Protein AF-A0A382ZAE1-F1 (afdb_monomer)

Secondary structure (DSSP, 8-state):
-HHHHHHHHHHHHHHHHHHHHHHTTTS--TTSHHHHHHHHHHHHHHHHHHHHHHHHHHTT---TTHHHHHHHHHHHH-

Radius of gyration: 19.45 Å; Cα contacts (8 Å, |Δi|>4): 25; chains: 1; bounding box: 37×19×47 Å

Foldseek 3Di:
DVVVVVVVVVVVVVVVVVVCVVCVVPDDDCPDPVNVVVVCLLVVLVVVLVVVQVVCVVVVHHDPCSSVVSVVCSVVVD

Sequence (78 aa):
VVLRWMVAALGLVLALSVAQELARPETTDLISAGTAEATLRRAVPILLAGLGGIWAERAGVVNIGLEGMMILGTWFGA

Structure (mmCIF, N/CA/C/O backbone):
data_AF-A0A382ZAE1-F1
#
_entry.id   AF-A0A382ZAE1-F1
#
loop_
_atom_site.group_PDB
_atom_site.id
_atom_site.type_symbol
_atom_site.label_atom_id
_atom_site.label_alt_id
_atom_site.label_comp_id
_atom_site.label_asym_id
_atom_site.label_entity_id
_atom_site.label_seq_id
_atom_site.pdbx_PDB_ins_code
_atom_site.Cartn_x
_atom_site.Cartn_y
_atom_site.Cartn_z
_atom_site.occupancy
_atom_site.B_iso_or_equiv
_atom_site.auth_seq_id
_atom_site.auth_comp_id
_atom_site.auth_asym_id
_atom_site.auth_atom_id
_atom_site.pdbx_PDB_model_num
ATOM 1 N N . VAL A 1 1 ? -16.360 -8.824 -28.274 1.00 85.44 1 VAL A N 1
ATOM 2 C CA . VAL A 1 1 ? -15.922 -7.824 -27.261 1.00 85.44 1 VAL A CA 1
ATOM 3 C C . VAL A 1 1 ? -14.643 -8.255 -26.553 1.00 85.44 1 VAL A C 1
ATOM 5 O O . VAL A 1 1 ? -13.679 -7.506 -26.617 1.00 85.44 1 VAL A O 1
ATOM 8 N N . VAL A 1 2 ? -14.592 -9.456 -25.963 1.00 90.50 2 VAL A N 1
ATOM 9 C CA . VAL A 1 2 ? -13.402 -9.990 -25.263 1.00 90.50 2 VAL A CA 1
ATOM 10 C C . VAL A 1 2 ? -12.148 -10.004 -26.147 1.00 90.50 2 VAL A C 1
ATOM 12 O O . VAL A 1 2 ? -11.131 -9.446 -25.759 1.00 90.50 2 VAL A O 1
ATOM 15 N N . LEU A 1 3 ? -12.248 -10.512 -27.382 1.00 92.62 3 LEU A N 1
ATOM 16 C CA . LEU A 1 3 ? -11.123 -10.561 -28.328 1.00 92.62 3 LEU A CA 1
ATOM 17 C C . LEU A 1 3 ? -10.490 -9.182 -28.602 1.00 92.62 3 LEU A C 1
ATOM 19 O O . LEU A 1 3 ? -9.273 -9.064 -28.662 1.00 92.62 3 LEU A O 1
ATOM 23 N N . ARG A 1 4 ? -11.302 -8.120 -28.702 1.00 93.38 4 ARG A N 1
ATOM 24 C CA . ARG A 1 4 ? -10.810 -6.747 -28.914 1.00 93.38 4 ARG A CA 1
ATOM 25 C C . ARG A 1 4 ? -9.983 -6.257 -27.723 1.00 93.38 4 ARG A C 1
ATOM 27 O O . ARG A 1 4 ? -8.947 -5.635 -27.920 1.00 93.38 4 ARG A O 1
ATOM 34 N N . TRP A 1 5 ? -10.430 -6.559 -26.504 1.00 95.25 5 TRP A N 1
ATOM 35 C CA . TRP A 1 5 ? -9.703 -6.213 -25.282 1.00 95.25 5 TRP A CA 1
ATOM 36 C C . TRP A 1 5 ? -8.429 -7.040 -25.110 1.00 95.25 5 TRP A C 1
ATOM 38 O O . TRP A 1 5 ? -7.417 -6.496 -24.690 1.00 95.25 5 TRP A O 1
ATOM 48 N N . MET A 1 6 ? -8.444 -8.316 -25.502 1.00 93.00 6 MET A N 1
ATOM 49 C CA . MET A 1 6 ? -7.246 -9.161 -25.489 1.00 93.00 6 MET A CA 1
ATOM 50 C C . MET A 1 6 ? -6.179 -8.652 -26.461 1.00 93.00 6 MET A C 1
ATOM 52 O O . MET A 1 6 ? -5.012 -8.567 -26.094 1.00 93.00 6 MET A O 1
ATOM 56 N N . VAL A 1 7 ? -6.573 -8.256 -27.675 1.00 95.81 7 VAL A N 1
ATOM 57 C CA . VAL A 1 7 ? -5.648 -7.679 -28.664 1.00 95.81 7 VAL A CA 1
ATOM 58 C C . VAL A 1 7 ? -5.105 -6.329 -28.188 1.00 95.81 7 VAL A C 1
ATOM 60 O O . VAL A 1 7 ? -3.913 -6.076 -28.324 1.00 95.81 7 VAL A O 1
ATOM 63 N N . ALA A 1 8 ? -5.942 -5.486 -27.574 1.00 94.88 8 ALA A N 1
ATOM 64 C CA . ALA A 1 8 ? -5.495 -4.223 -26.990 1.00 94.88 8 ALA A CA 1
ATOM 65 C C . ALA A 1 8 ? -4.502 -4.435 -25.833 1.00 94.88 8 ALA A C 1
ATOM 67 O O . ALA A 1 8 ? -3.479 -3.759 -25.777 1.00 94.88 8 ALA A O 1
ATOM 68 N N . ALA A 1 9 ? -4.770 -5.394 -24.941 1.00 93.56 9 ALA A N 1
ATOM 69 C CA . ALA A 1 9 ? -3.871 -5.737 -23.841 1.00 93.56 9 ALA A CA 1
ATOM 70 C C . ALA A 1 9 ? -2.533 -6.288 -24.354 1.00 93.56 9 ALA A C 1
ATOM 72 O O . ALA A 1 9 ? -1.480 -5.860 -23.893 1.00 93.56 9 ALA A O 1
ATOM 73 N N . LEU A 1 10 ? -2.563 -7.177 -25.350 1.00 95.44 10 LEU A N 1
ATOM 74 C CA . LEU A 1 10 ? -1.354 -7.696 -25.988 1.00 95.44 10 LEU A CA 1
ATOM 75 C C . LEU A 1 10 ? -0.545 -6.575 -26.655 1.00 95.44 10 LEU A C 1
ATOM 77 O O . LEU A 1 10 ? 0.666 -6.501 -26.473 1.00 95.44 10 LEU A O 1
ATOM 81 N N . GLY A 1 11 ? -1.214 -5.683 -27.391 1.00 95.81 11 GLY A N 1
ATOM 82 C CA . GLY A 1 11 ? -0.577 -4.527 -28.020 1.00 95.81 11 GLY A CA 1
ATOM 83 C C . GLY A 1 11 ? 0.063 -3.585 -27.000 1.00 95.81 11 GLY A C 1
ATOM 84 O O . GLY A 1 11 ? 1.184 -3.133 -27.214 1.00 95.81 11 GLY A O 1
ATOM 85 N N . LEU A 1 12 ? -0.602 -3.347 -25.865 1.00 94.00 12 LEU A N 1
ATOM 86 C CA . LEU A 1 12 ? -0.051 -2.565 -24.759 1.00 94.00 12 LEU A CA 1
ATOM 87 C C . LEU A 1 12 ? 1.200 -3.228 -24.175 1.00 94.00 12 LEU A C 1
ATOM 89 O O . LEU A 1 12 ? 2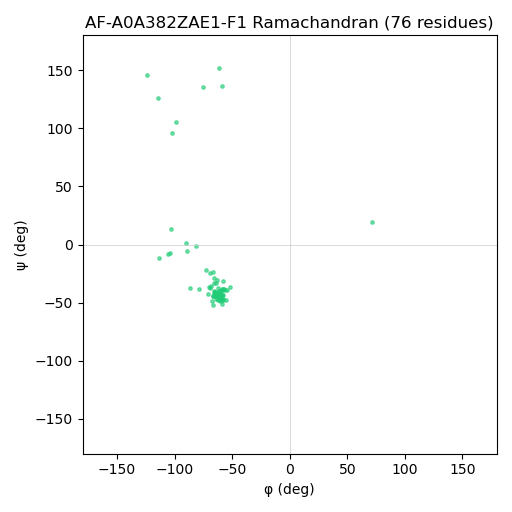.211 -2.557 -24.005 1.00 94.00 12 LEU A O 1
ATOM 93 N N . VAL A 1 13 ? 1.149 -4.534 -23.898 1.00 92.44 13 VAL A N 1
ATOM 94 C CA . VAL A 1 13 ? 2.304 -5.278 -23.375 1.00 92.44 13 VAL A CA 1
ATOM 95 C C . VAL A 1 13 ? 3.485 -5.171 -24.337 1.00 92.44 13 VAL A C 1
ATOM 97 O O . VAL A 1 13 ? 4.571 -4.803 -23.907 1.00 92.44 13 VAL A O 1
ATOM 100 N N . LEU A 1 14 ? 3.270 -5.399 -25.635 1.00 93.25 14 LEU A N 1
ATOM 101 C CA . LEU A 1 14 ? 4.326 -5.298 -26.646 1.00 93.25 14 LEU A CA 1
ATOM 102 C C . LEU A 1 14 ? 4.901 -3.881 -26.751 1.00 93.25 14 LEU A C 1
ATOM 104 O O . L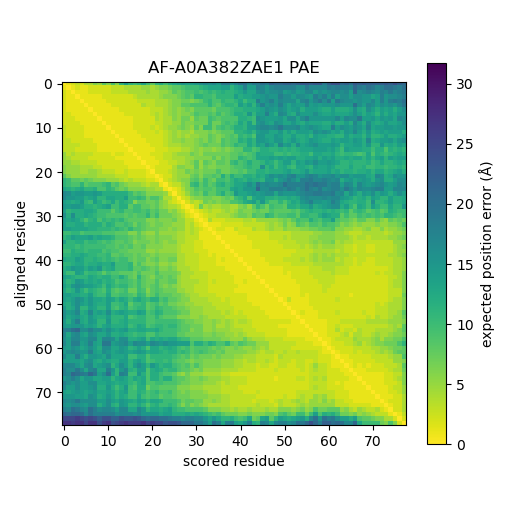EU A 1 14 ? 6.118 -3.719 -26.811 1.00 93.25 14 LEU A O 1
ATOM 108 N N . ALA A 1 15 ? 4.046 -2.857 -26.739 1.00 92.31 15 ALA A N 1
ATOM 109 C CA . ALA A 1 15 ? 4.485 -1.466 -26.767 1.00 92.31 15 ALA A CA 1
ATOM 110 C C . ALA A 1 15 ? 5.347 -1.121 -25.543 1.00 92.31 15 ALA A C 1
ATOM 112 O O . ALA A 1 15 ? 6.401 -0.505 -25.689 1.00 92.31 15 ALA A O 1
ATOM 113 N N . LEU A 1 16 ? 4.938 -1.567 -24.350 1.00 87.94 16 LEU A N 1
ATOM 114 C CA . LEU A 1 16 ? 5.706 -1.392 -23.118 1.00 87.94 16 LEU A CA 1
ATOM 115 C C . LEU A 1 16 ? 7.035 -2.156 -23.163 1.00 87.94 16 LEU A C 1
ATOM 117 O O . LEU A 1 16 ? 8.053 -1.605 -22.756 1.00 87.94 16 LEU A O 1
ATOM 121 N N . SER A 1 17 ? 7.057 -3.382 -23.695 1.00 86.94 17 SER A N 1
ATOM 122 C CA . SER A 1 17 ? 8.288 -4.168 -23.849 1.00 86.94 17 SER A CA 1
ATOM 123 C C . SER A 1 17 ? 9.298 -3.489 -24.774 1.00 86.94 17 SER A C 1
ATOM 125 O O . SER A 1 17 ? 10.477 -3.411 -24.442 1.00 86.94 17 SER A O 1
ATOM 127 N N . VAL A 1 18 ? 8.847 -2.948 -25.909 1.00 89.81 18 VAL A N 1
ATOM 128 C CA . VAL A 1 18 ? 9.718 -2.205 -26.834 1.00 89.81 18 VAL A CA 1
ATOM 129 C C . VAL A 1 18 ? 10.206 -0.905 -26.196 1.00 89.81 18 VAL A C 1
ATOM 131 O O . VAL A 1 18 ? 11.393 -0.598 -26.267 1.00 89.81 18 VAL A O 1
ATOM 134 N N . ALA A 1 19 ? 9.320 -0.159 -25.532 1.00 86.25 19 ALA A N 1
ATOM 135 C CA . ALA A 1 19 ? 9.699 1.068 -24.836 1.00 86.25 19 ALA A CA 1
ATOM 136 C C . ALA A 1 19 ? 10.764 0.813 -23.753 1.00 86.25 19 ALA A C 1
ATOM 138 O O . ALA A 1 19 ? 11.703 1.595 -23.630 1.00 86.25 19 ALA A O 1
ATOM 139 N N . GLN A 1 20 ? 10.660 -0.297 -23.015 1.00 82.44 20 GLN A N 1
ATOM 140 C CA . GLN A 1 20 ? 11.662 -0.702 -22.024 1.00 82.44 20 GLN A CA 1
ATOM 141 C C . GLN A 1 20 ? 13.010 -1.060 -22.647 1.00 82.44 20 GLN A C 1
ATOM 143 O O . GLN A 1 20 ? 14.041 -0.666 -22.113 1.00 82.44 20 GLN A O 1
ATOM 148 N N . GLU A 1 21 ? 13.019 -1.779 -23.769 1.00 84.50 21 GLU A N 1
ATOM 149 C CA . GLU A 1 21 ? 14.253 -2.135 -24.476 1.00 84.50 21 GLU A CA 1
ATOM 150 C C . GLU A 1 21 ? 15.024 -0.881 -24.918 1.00 84.50 21 GLU A C 1
ATOM 152 O O . GLU A 1 21 ? 16.230 -0.784 -24.701 1.00 84.50 21 GLU A O 1
ATOM 157 N N . LEU A 1 22 ? 14.314 0.105 -25.478 1.00 85.81 22 LEU A N 1
ATOM 158 C CA . LEU A 1 22 ? 14.900 1.372 -25.925 1.00 85.81 22 LEU A CA 1
ATOM 159 C C . LEU A 1 22 ? 15.389 2.241 -24.755 1.00 85.81 22 LEU A C 1
ATOM 161 O O . LEU A 1 22 ? 16.401 2.924 -24.887 1.00 85.81 22 LEU A O 1
ATOM 165 N N . ALA A 1 23 ? 14.683 2.220 -23.622 1.00 83.19 23 ALA A N 1
ATOM 166 C CA . ALA A 1 23 ? 14.986 3.044 -22.451 1.00 83.19 23 ALA A CA 1
ATOM 167 C C . ALA A 1 23 ? 15.971 2.393 -21.458 1.00 83.19 23 ALA A C 1
ATOM 169 O O . ALA A 1 23 ? 16.384 3.045 -20.493 1.00 83.19 23 ALA A O 1
ATOM 170 N N . ARG A 1 24 ? 16.362 1.127 -21.677 1.00 74.38 24 ARG A N 1
ATOM 171 C CA . ARG A 1 24 ? 17.222 0.344 -20.770 1.00 74.38 24 ARG A CA 1
ATOM 172 C C . ARG A 1 24 ? 18.538 1.036 -20.369 1.00 74.38 24 ARG A C 1
ATOM 174 O O . ARG A 1 24 ? 18.925 0.881 -19.215 1.00 74.38 24 ARG A O 1
ATOM 181 N N . PRO A 1 25 ? 19.237 1.801 -21.234 1.00 76.94 25 PRO A N 1
ATOM 182 C CA . PRO A 1 25 ? 20.483 2.464 -20.835 1.00 76.94 25 PRO A CA 1
ATOM 183 C C . PRO A 1 25 ? 20.303 3.569 -19.781 1.00 76.94 25 PRO A C 1
ATOM 185 O O . PRO A 1 25 ? 21.250 3.880 -19.065 1.00 76.94 25 PRO A O 1
ATOM 188 N N . GLU A 1 26 ?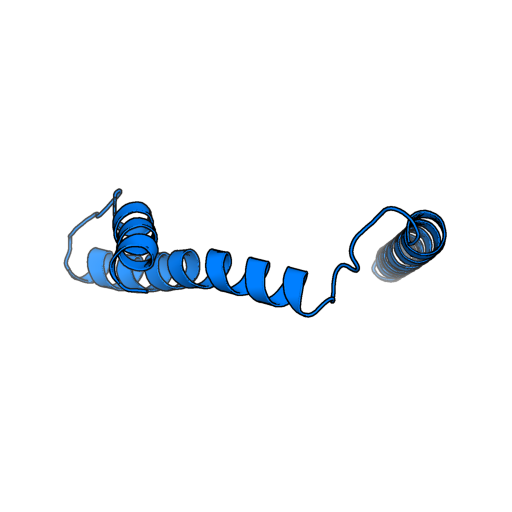 19.108 4.159 -19.686 1.00 76.94 26 GLU A N 1
ATOM 189 C CA . GLU A 1 26 ? 18.832 5.336 -18.846 1.00 76.94 26 GLU A CA 1
ATOM 190 C C . GLU A 1 26 ? 17.873 5.038 -17.681 1.00 76.94 26 GLU A C 1
ATOM 192 O O . GLU A 1 26 ? 17.727 5.859 -16.776 1.00 76.94 26 GLU A O 1
ATOM 197 N N . THR A 1 27 ? 17.222 3.868 -17.677 1.00 75.00 27 THR A N 1
ATOM 198 C CA . THR A 1 27 ? 16.120 3.553 -16.754 1.00 75.00 27 THR A CA 1
ATOM 199 C C . THR A 1 27 ? 16.393 2.289 -15.949 1.00 75.00 27 THR A C 1
ATOM 201 O O . THR A 1 27 ? 16.970 1.323 -16.437 1.00 75.00 27 THR A O 1
ATOM 204 N N . THR A 1 28 ? 15.933 2.267 -14.699 1.00 74.94 28 THR A N 1
ATOM 205 C CA . THR A 1 28 ? 15.968 1.069 -13.853 1.00 74.94 28 THR A CA 1
ATOM 206 C C . THR A 1 28 ? 14.885 0.073 -14.279 1.00 74.94 28 THR A C 1
ATOM 208 O O . THR A 1 28 ? 13.734 0.461 -14.482 1.00 74.94 28 THR A O 1
ATOM 211 N N . ASP A 1 29 ? 15.224 -1.218 -14.365 1.00 79.88 29 ASP A N 1
ATOM 212 C CA . ASP A 1 29 ? 14.255 -2.270 -14.695 1.00 79.88 29 ASP A CA 1
ATOM 213 C C . ASP A 1 29 ? 13.091 -2.303 -13.683 1.00 79.88 29 ASP A C 1
ATOM 215 O O . ASP A 1 29 ? 13.290 -2.265 -12.459 1.00 79.88 29 ASP A O 1
ATOM 219 N N . LEU A 1 30 ? 11.860 -2.434 -14.196 1.00 75.38 30 LEU A N 1
ATOM 220 C CA . LEU A 1 30 ? 10.636 -2.431 -13.378 1.00 75.38 30 LEU A CA 1
ATOM 221 C C . LEU A 1 30 ? 10.563 -3.610 -12.396 1.00 75.38 30 LEU A C 1
ATOM 223 O O . LEU A 1 30 ? 9.982 -3.478 -11.324 1.00 75.38 30 LEU A O 1
ATOM 227 N N . ILE A 1 31 ? 11.157 -4.750 -12.759 1.00 81.06 31 ILE A N 1
ATOM 228 C CA . ILE A 1 31 ? 11.203 -5.972 -11.937 1.00 81.06 31 ILE A CA 1
ATOM 229 C C . ILE A 1 31 ? 12.592 -6.140 -11.283 1.00 81.06 31 ILE A C 1
ATOM 231 O O . ILE A 1 31 ? 12.919 -7.203 -10.763 1.00 81.06 31 ILE A O 1
ATOM 235 N N . SER A 1 32 ? 13.445 -5.107 -11.293 1.00 88.06 32 SER A N 1
ATOM 236 C CA . SER A 1 32 ? 14.736 -5.186 -10.598 1.00 88.06 32 SER A CA 1
ATOM 237 C C . SER A 1 32 ? 14.544 -5.398 -9.095 1.00 88.06 32 SER A C 1
ATOM 239 O O . SER A 1 32 ? 13.559 -4.940 -8.510 1.00 88.06 32 SER A O 1
ATOM 241 N N . ALA A 1 33 ? 15.518 -6.046 -8.449 1.00 88.88 33 ALA A N 1
ATOM 242 C CA . ALA A 1 33 ? 15.487 -6.275 -7.005 1.00 88.88 33 ALA A CA 1
ATOM 243 C C . ALA A 1 33 ? 15.311 -4.966 -6.211 1.00 88.88 33 ALA A C 1
ATOM 245 O O . ALA A 1 33 ? 14.525 -4.930 -5.269 1.00 88.88 33 ALA A O 1
ATOM 246 N N . GLY A 1 34 ? 15.964 -3.876 -6.637 1.00 89.50 34 GLY A N 1
ATOM 247 C CA . GLY A 1 34 ? 15.833 -2.564 -5.997 1.00 89.50 34 GLY A CA 1
ATOM 248 C C . GLY A 1 34 ? 14.433 -1.960 -6.145 1.00 89.50 34 GLY A C 1
ATOM 249 O O . GLY A 1 34 ? 13.857 -1.492 -5.164 1.00 89.50 34 GLY A O 1
ATOM 250 N N . THR A 1 35 ? 13.840 -2.018 -7.342 1.00 89.56 35 THR A N 1
ATOM 251 C CA . THR A 1 35 ? 12.460 -1.551 -7.563 1.00 89.56 35 THR A CA 1
ATOM 252 C C . THR A 1 35 ? 11.452 -2.404 -6.790 1.00 89.56 35 THR A C 1
ATOM 254 O O . THR A 1 35 ? 10.520 -1.867 -6.183 1.00 89.56 35 THR A O 1
ATOM 257 N N . ALA A 1 36 ? 11.649 -3.724 -6.757 1.00 90.56 36 ALA A N 1
ATOM 258 C CA . ALA A 1 36 ? 10.801 -4.647 -6.013 1.00 90.56 36 ALA A CA 1
ATOM 259 C C . ALA A 1 36 ? 10.874 -4.386 -4.498 1.00 90.56 36 ALA A C 1
ATOM 261 O O . ALA A 1 36 ? 9.835 -4.252 -3.850 1.00 90.56 36 ALA A O 1
ATOM 262 N N . GLU A 1 37 ? 12.075 -4.224 -3.936 1.00 92.06 37 GLU A N 1
ATOM 263 C CA . GLU A 1 37 ? 12.269 -3.874 -2.524 1.00 92.06 37 GLU A CA 1
ATOM 264 C C . GLU A 1 37 ? 11.601 -2.534 -2.187 1.00 92.06 37 GLU A C 1
ATOM 266 O O . GLU A 1 37 ? 10.843 -2.426 -1.221 1.00 92.06 37 GLU A O 1
ATOM 271 N N . ALA A 1 38 ? 11.835 -1.513 -3.014 1.00 90.50 38 ALA A N 1
ATOM 272 C CA . ALA A 1 38 ? 11.288 -0.179 -2.814 1.00 90.50 38 ALA A CA 1
ATOM 273 C C . ALA A 1 38 ? 9.751 -0.160 -2.902 1.00 90.50 38 ALA A C 1
ATOM 275 O O . ALA A 1 38 ? 9.098 0.629 -2.211 1.00 90.50 38 ALA A O 1
ATOM 276 N N . THR A 1 39 ? 9.175 -1.024 -3.739 1.00 92.50 39 THR A N 1
ATOM 277 C CA . THR A 1 39 ? 7.727 -1.250 -3.823 1.00 92.50 39 THR A CA 1
ATOM 278 C C . THR A 1 39 ? 7.207 -1.890 -2.543 1.00 92.50 39 THR A C 1
ATOM 280 O O . THR A 1 39 ? 6.285 -1.361 -1.926 1.00 92.50 39 THR A O 1
ATOM 283 N N . LEU A 1 40 ? 7.822 -2.991 -2.105 1.00 91.50 40 LEU A N 1
ATOM 284 C CA . LEU A 1 40 ? 7.398 -3.726 -0.913 1.00 91.50 40 LEU A CA 1
ATOM 285 C C . LEU A 1 40 ? 7.464 -2.861 0.347 1.00 91.50 40 LEU A C 1
ATOM 287 O O . LEU A 1 40 ? 6.496 -2.808 1.103 1.00 91.50 40 LEU A O 1
ATOM 291 N N . ARG A 1 41 ? 8.557 -2.114 0.539 1.00 90.38 41 ARG A N 1
ATOM 292 C CA . ARG A 1 41 ? 8.743 -1.231 1.700 1.00 90.38 41 ARG A CA 1
ATOM 293 C C . ARG A 1 41 ? 7.638 -0.174 1.823 1.00 90.38 41 ARG A C 1
ATOM 295 O O . ARG A 1 41 ? 7.281 0.200 2.933 1.00 90.38 41 ARG A O 1
ATOM 302 N N . ARG A 1 42 ? 7.077 0.285 0.698 1.00 91.06 42 ARG A N 1
ATOM 303 C CA . ARG A 1 42 ? 5.954 1.240 0.668 1.00 91.06 42 ARG A CA 1
ATOM 304 C C . ARG A 1 42 ? 4.591 0.561 0.758 1.00 91.06 42 ARG A C 1
ATOM 306 O O . ARG A 1 42 ? 3.694 1.085 1.407 1.00 91.06 42 ARG A O 1
ATOM 313 N N . ALA A 1 43 ? 4.431 -0.595 0.121 1.00 94.56 43 ALA A N 1
ATOM 314 C CA . ALA A 1 43 ? 3.166 -1.319 0.097 1.00 94.56 43 ALA A CA 1
ATOM 315 C C . ALA A 1 43 ? 2.806 -1.907 1.469 1.00 94.56 43 ALA A C 1
ATOM 317 O O . ALA A 1 43 ? 1.640 -1.892 1.854 1.00 94.56 43 ALA A O 1
ATOM 318 N N . VAL A 1 44 ? 3.793 -2.403 2.223 1.00 94.06 44 VAL A N 1
ATOM 319 C CA . VAL A 1 44 ? 3.559 -3.087 3.504 1.00 94.06 44 VAL A CA 1
ATOM 320 C C . VAL A 1 44 ? 2.836 -2.197 4.529 1.00 94.06 44 VAL A C 1
ATOM 322 O O . VAL A 1 44 ? 1.801 -2.639 5.027 1.00 94.06 44 VAL A O 1
ATOM 325 N N . PRO A 1 45 ? 3.274 -0.956 4.826 1.00 93.19 45 PRO A N 1
ATOM 326 C CA . PRO A 1 45 ? 2.559 -0.083 5.762 1.00 93.19 45 PRO A CA 1
ATOM 327 C C . PRO A 1 45 ? 1.118 0.207 5.340 1.00 93.19 45 PRO A C 1
ATOM 329 O O . PRO A 1 45 ? 0.225 0.208 6.179 1.00 93.19 45 PRO A O 1
ATOM 332 N N . ILE A 1 46 ? 0.871 0.386 4.040 1.00 93.81 46 ILE A N 1
ATOM 333 C CA . ILE A 1 46 ? -0.471 0.641 3.499 1.00 93.81 46 ILE A CA 1
ATOM 334 C C . ILE A 1 46 ? -1.372 -0.586 3.696 1.00 93.81 46 ILE A C 1
ATOM 336 O O . ILE A 1 46 ? -2.513 -0.463 4.140 1.00 93.81 46 ILE A O 1
ATOM 340 N N . LEU A 1 47 ? -0.857 -1.785 3.408 1.00 95.38 47 LEU A N 1
ATOM 341 C CA . LEU A 1 47 ? -1.589 -3.037 3.616 1.00 95.38 47 LEU A CA 1
ATOM 342 C C . LEU A 1 47 ? -1.917 -3.256 5.094 1.00 95.38 47 LEU A C 1
ATOM 344 O O . LEU A 1 47 ? -3.051 -3.595 5.436 1.00 95.38 47 LEU A O 1
ATOM 348 N N . LEU A 1 48 ? -0.939 -3.030 5.972 1.00 94.62 48 LEU A N 1
ATOM 349 C CA . LEU A 1 48 ? -1.142 -3.112 7.413 1.00 94.62 48 LEU A CA 1
ATOM 350 C C . LEU A 1 48 ? -2.166 -2.072 7.884 1.00 94.62 48 LEU A C 1
ATOM 352 O O . LEU A 1 48 ? -2.998 -2.402 8.726 1.00 94.62 48 LEU A O 1
ATOM 356 N N . ALA A 1 49 ? -2.178 -0.865 7.308 1.00 94.81 49 ALA A N 1
ATOM 357 C CA . ALA A 1 49 ? -3.154 0.165 7.644 1.00 94.81 49 ALA A CA 1
ATOM 358 C C . ALA A 1 49 ? -4.570 -0.271 7.243 1.00 94.81 49 ALA A C 1
ATOM 360 O O . ALA A 1 49 ? -5.498 -0.148 8.035 1.00 94.81 49 ALA A O 1
ATOM 361 N N . GLY A 1 50 ? -4.744 -0.891 6.074 1.00 94.19 50 GLY A N 1
ATOM 362 C CA . GLY A 1 50 ? -6.027 -1.490 5.691 1.00 94.19 50 GLY A CA 1
ATOM 363 C C . GLY A 1 50 ? -6.509 -2.551 6.692 1.00 94.19 50 GLY A C 1
ATOM 364 O O . GLY A 1 50 ? -7.655 -2.515 7.140 1.00 94.19 50 GLY A O 1
ATOM 365 N N . LEU A 1 51 ? -5.622 -3.463 7.106 1.00 95.38 51 LEU A N 1
ATOM 366 C CA . LEU A 1 51 ? -5.942 -4.502 8.096 1.00 95.38 51 LEU A CA 1
ATOM 367 C C . LEU A 1 51 ? -6.270 -3.917 9.479 1.00 95.38 51 LEU A C 1
ATOM 369 O O . LEU A 1 51 ? -7.234 -4.340 10.121 1.00 95.38 51 LEU A O 1
ATOM 373 N N . GLY A 1 52 ? -5.496 -2.929 9.928 1.00 94.31 52 GLY A N 1
ATOM 374 C CA . GLY A 1 52 ? -5.737 -2.216 11.180 1.00 94.31 52 GLY A CA 1
ATOM 375 C C . GLY A 1 52 ? -7.025 -1.392 11.149 1.00 94.31 52 GLY A C 1
ATOM 376 O O . GLY A 1 52 ? -7.711 -1.312 12.164 1.00 94.31 52 GLY A O 1
ATOM 377 N N . GLY A 1 53 ? -7.402 -0.851 9.988 1.00 95.06 53 GLY A N 1
ATOM 378 C CA . GLY A 1 53 ? -8.668 -0.151 9.769 1.00 95.06 53 GLY A CA 1
ATOM 379 C C . GLY A 1 53 ? -9.873 -1.063 9.987 1.00 95.06 53 GLY A C 1
ATOM 380 O O . 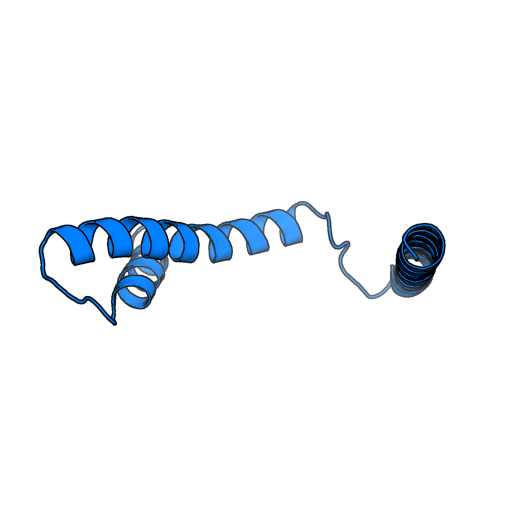GLY A 1 53 ? -10.757 -0.721 10.767 1.00 95.06 53 GLY A O 1
ATOM 381 N N . ILE A 1 54 ? -9.853 -2.276 9.420 1.00 95.12 54 ILE A N 1
ATOM 382 C CA . ILE A 1 54 ? -10.915 -3.280 9.630 1.00 95.12 54 ILE A CA 1
ATOM 383 C C . ILE A 1 54 ? -11.069 -3.614 11.121 1.00 95.12 54 ILE A C 1
ATOM 385 O O . ILE A 1 54 ? -12.182 -3.809 11.613 1.00 95.12 54 ILE A O 1
ATOM 389 N N . TRP A 1 55 ? -9.959 -3.690 11.862 1.00 94.56 55 TRP A N 1
ATOM 390 C CA . TRP A 1 55 ? -10.014 -3.888 13.309 1.00 94.56 55 TRP A CA 1
ATOM 391 C C . TRP A 1 55 ? -10.599 -2.663 14.022 1.00 94.56 55 TRP A C 1
ATOM 393 O O . TRP A 1 55 ? -11.486 -2.811 14.861 1.00 9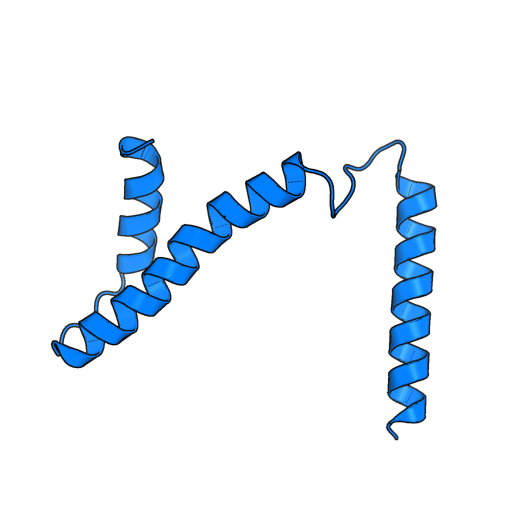4.56 55 TRP A O 1
ATOM 403 N N . ALA A 1 56 ? -10.119 -1.462 13.699 1.00 94.88 56 ALA A N 1
ATOM 404 C CA . ALA A 1 56 ? -10.555 -0.217 14.323 1.00 94.88 56 ALA A CA 1
ATOM 405 C C . ALA A 1 56 ? -12.066 0.009 14.143 1.00 94.88 56 ALA A C 1
ATOM 407 O O . ALA A 1 56 ? -12.765 0.302 15.114 1.00 94.88 56 ALA A O 1
ATOM 408 N N . GLU A 1 57 ? -12.588 -0.261 12.945 1.00 95.12 57 GLU A N 1
ATOM 409 C CA . GLU A 1 57 ? -14.021 -0.211 12.647 1.00 95.12 57 GLU A CA 1
ATOM 410 C C . GLU A 1 57 ? -14.830 -1.149 13.551 1.00 95.12 57 GLU A C 1
ATOM 412 O O . GLU A 1 57 ? -15.846 -0.742 14.115 1.00 95.12 57 GLU A O 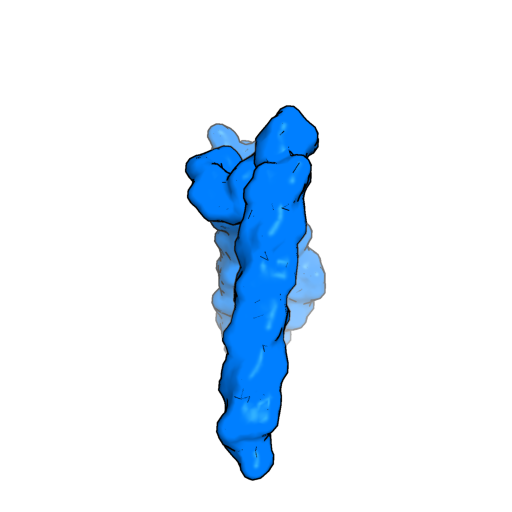1
ATOM 417 N N . ARG A 1 58 ? -14.354 -2.382 13.777 1.00 94.94 58 ARG A N 1
ATOM 418 C CA . ARG A 1 58 ? -15.003 -3.331 14.704 1.00 94.94 58 ARG A CA 1
ATOM 419 C C . ARG A 1 58 ? -14.962 -2.869 16.158 1.00 94.94 58 ARG A C 1
ATOM 421 O O . ARG A 1 58 ? -15.848 -3.226 16.927 1.00 94.94 58 ARG A O 1
ATOM 428 N N . ALA A 1 59 ? -13.953 -2.090 16.535 1.00 93.94 59 ALA A N 1
ATOM 429 C CA . ALA A 1 59 ? -13.846 -1.483 17.858 1.00 93.94 59 ALA A CA 1
ATOM 430 C C . ALA A 1 59 ? -14.691 -0.200 18.003 1.00 93.94 59 ALA A C 1
ATOM 432 O O . ALA A 1 59 ? -14.699 0.398 19.077 1.00 93.94 59 ALA A O 1
ATOM 433 N N . GLY A 1 60 ? -15.389 0.238 16.947 1.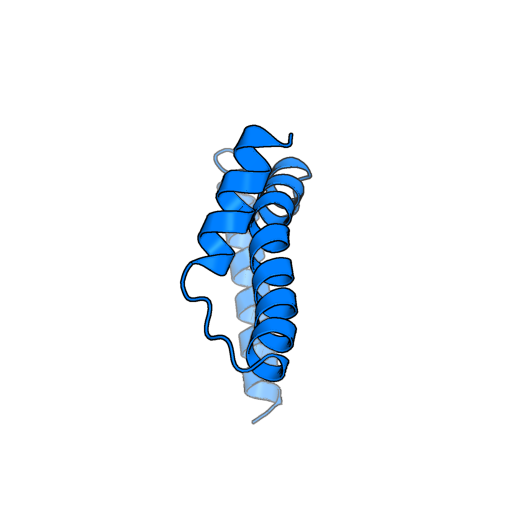00 95.00 60 GLY A N 1
ATOM 434 C CA . GLY A 1 60 ? -16.143 1.493 16.939 1.00 95.0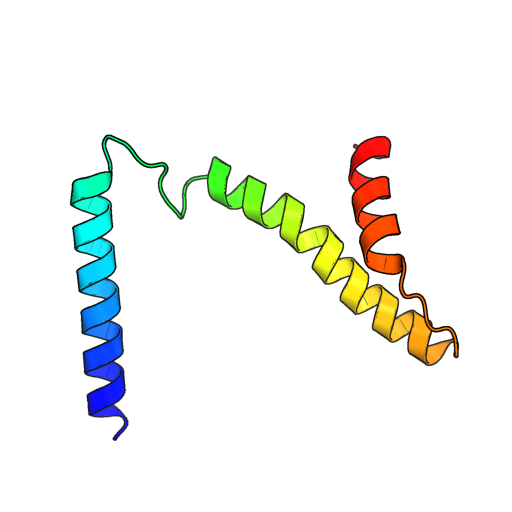0 60 GLY A CA 1
ATOM 435 C C . GLY A 1 60 ? -15.253 2.740 16.915 1.00 95.00 60 GLY A C 1
ATOM 436 O O . GLY A 1 60 ? -15.712 3.824 17.269 1.00 95.00 60 GLY A O 1
ATOM 437 N N . VAL A 1 61 ? -13.982 2.601 16.520 1.00 93.62 61 VAL A N 1
ATOM 438 C CA . VAL A 1 61 ? -12.995 3.686 16.496 1.00 93.62 61 VAL A CA 1
ATOM 439 C C . VAL A 1 61 ? -12.590 3.984 15.058 1.00 93.62 61 VAL A C 1
ATOM 441 O O . VAL A 1 61 ? -12.120 3.110 14.337 1.00 93.62 61 VAL A O 1
ATOM 444 N N . VAL A 1 62 ? -12.701 5.246 14.649 1.00 90.00 62 VAL A N 1
ATOM 445 C CA . VAL A 1 62 ? -12.244 5.700 13.329 1.00 90.00 62 VAL A CA 1
ATOM 446 C C . VAL A 1 62 ? -10.865 6.342 13.470 1.00 90.00 62 VAL A C 1
ATOM 448 O O . VAL A 1 62 ? -10.743 7.457 13.975 1.00 90.00 62 VAL A O 1
ATOM 451 N N . ASN A 1 63 ? -9.815 5.641 13.031 1.00 91.19 63 ASN A N 1
ATOM 452 C CA . ASN A 1 63 ? -8.441 6.147 13.071 1.00 91.19 63 ASN A CA 1
ATOM 453 C C . ASN A 1 63 ? -7.983 6.641 11.688 1.00 91.19 63 ASN A C 1
ATOM 455 O O . ASN A 1 63 ? -7.496 5.864 10.872 1.00 91.19 63 ASN A O 1
ATOM 459 N N . ILE A 1 64 ? -8.097 7.951 11.452 1.00 91.88 64 ILE A N 1
ATOM 460 C CA . ILE A 1 64 ? -7.674 8.604 10.197 1.00 91.88 64 ILE A CA 1
ATOM 461 C C . ILE A 1 64 ? -6.142 8.698 10.075 1.00 91.88 64 ILE A C 1
ATOM 463 O O . ILE A 1 64 ? -5.605 8.805 8.978 1.00 91.88 64 ILE A O 1
ATOM 467 N N . GLY A 1 65 ? -5.421 8.638 11.196 1.00 92.81 65 GLY A N 1
ATOM 468 C CA . GLY A 1 65 ? -3.961 8.747 11.230 1.00 92.81 65 GLY A CA 1
ATOM 469 C C . GLY A 1 65 ? -3.222 7.415 11.110 1.00 92.81 65 GLY A C 1
ATOM 470 O O . GLY A 1 65 ? -1.996 7.405 11.188 1.00 92.81 65 GLY A O 1
ATOM 471 N N . LEU A 1 66 ? -3.934 6.296 10.955 1.00 93.50 66 LEU A N 1
ATOM 472 C CA . LEU A 1 66 ? -3.374 4.948 11.061 1.00 93.50 66 LEU A CA 1
ATOM 473 C C . LEU A 1 66 ? -2.233 4.688 10.061 1.00 93.50 66 LEU A C 1
ATOM 475 O O . LEU A 1 66 ? -1.192 4.163 10.449 1.00 93.50 66 LEU A O 1
ATOM 479 N N . GLU A 1 67 ? -2.394 5.102 8.801 1.00 92.94 67 GLU A N 1
ATOM 480 C CA . GLU A 1 67 ? -1.340 5.002 7.779 1.00 92.94 67 GLU A CA 1
ATOM 481 C C . GLU A 1 67 ? -0.080 5.770 8.204 1.00 92.94 67 GLU A C 1
ATOM 483 O O . GLU A 1 67 ? 1.023 5.224 8.192 1.00 92.94 67 GLU A O 1
ATOM 488 N N . GLY A 1 68 ? -0.251 7.013 8.666 1.00 91.56 68 GLY A N 1
ATOM 489 C CA . GLY A 1 68 ? 0.844 7.851 9.150 1.00 91.56 68 GLY A CA 1
ATOM 490 C C . GLY A 1 68 ? 1.561 7.241 10.355 1.00 91.56 68 GLY A C 1
ATOM 491 O O . GLY A 1 68 ? 2.787 7.244 10.398 1.00 91.56 68 GLY A O 1
ATOM 492 N N . MET A 1 69 ? 0.822 6.651 11.301 1.00 93.69 69 MET A N 1
ATOM 493 C CA . MET A 1 69 ? 1.405 5.941 12.446 1.00 93.69 69 MET A CA 1
ATOM 494 C C . MET A 1 69 ? 2.265 4.752 12.000 1.00 93.69 69 MET A C 1
ATOM 496 O O . MET A 1 69 ? 3.343 4.539 12.551 1.00 93.69 69 MET A O 1
ATOM 500 N N . MET A 1 70 ? 1.831 4.003 10.983 1.00 92.62 70 MET A N 1
ATOM 501 C CA . MET A 1 70 ? 2.605 2.883 10.445 1.00 92.62 70 MET A CA 1
ATOM 502 C C . MET A 1 70 ? 3.841 3.346 9.674 1.00 92.62 70 MET A C 1
ATOM 504 O O . MET A 1 70 ? 4.917 2.793 9.888 1.00 92.62 70 MET A O 1
ATOM 508 N N . ILE A 1 71 ? 3.727 4.388 8.842 1.00 91.06 71 ILE A N 1
ATOM 509 C CA . ILE A 1 71 ? 4.870 4.978 8.127 1.00 91.06 71 ILE A CA 1
ATOM 510 C C . ILE A 1 71 ? 5.911 5.502 9.122 1.00 91.06 71 ILE A C 1
ATOM 512 O O . ILE A 1 71 ? 7.087 5.159 9.013 1.00 91.06 71 ILE A O 1
ATOM 516 N N . LEU A 1 72 ? 5.491 6.272 10.129 1.00 90.69 72 LEU A N 1
ATOM 517 C CA . LEU A 1 72 ? 6.386 6.754 11.184 1.00 90.69 72 LEU A CA 1
ATOM 518 C C . LEU A 1 72 ? 7.019 5.586 11.952 1.00 90.69 72 LEU A C 1
ATOM 520 O O . LEU A 1 72 ? 8.219 5.609 12.220 1.00 90.69 72 LEU A O 1
ATOM 524 N N . GLY A 1 73 ? 6.252 4.529 12.230 1.00 88.81 73 GLY A N 1
ATOM 525 C CA . GLY A 1 73 ? 6.763 3.293 12.822 1.00 88.81 73 GLY A CA 1
ATOM 526 C C . GLY A 1 73 ? 7.880 2.645 11.998 1.00 88.81 73 GLY A C 1
ATOM 527 O O . GLY A 1 73 ? 8.865 2.189 12.571 1.00 88.81 73 GLY A O 1
ATOM 528 N N . THR A 1 74 ? 7.794 2.666 10.664 1.00 87.06 74 THR A N 1
ATOM 529 C CA . THR A 1 74 ? 8.879 2.151 9.805 1.00 87.06 74 THR A CA 1
ATOM 530 C C . THR A 1 74 ? 10.147 3.002 9.828 1.00 87.06 74 THR A C 1
ATOM 532 O O . THR A 1 74 ? 11.221 2.476 9.558 1.00 87.06 74 THR A O 1
ATOM 535 N N . TRP A 1 75 ? 10.041 4.296 10.149 1.00 83.19 75 TRP A N 1
ATOM 536 C CA . TRP A 1 75 ? 11.190 5.204 10.206 1.00 83.19 75 TRP A CA 1
ATOM 537 C C . TRP A 1 75 ? 11.995 5.047 11.500 1.00 83.19 75 TRP A C 1
ATOM 539 O O . TRP A 1 75 ? 13.216 5.144 11.477 1.00 83.19 75 TRP A O 1
ATOM 549 N N . PHE A 1 76 ? 11.314 4.822 12.628 1.00 82.81 76 PHE A N 1
ATOM 550 C CA . PHE A 1 76 ? 11.948 4.736 13.952 1.00 82.81 76 PHE A CA 1
ATOM 551 C C . PHE A 1 76 ? 12.089 3.303 14.489 1.00 82.81 76 PHE A C 1
ATOM 553 O O . PHE A 1 76 ? 12.693 3.114 15.542 1.00 82.81 76 PHE A O 1
ATOM 560 N N . GLY A 1 77 ? 11.507 2.310 13.810 1.00 67.75 77 GLY A N 1
ATOM 561 C CA . GLY A 1 77 ? 11.567 0.894 14.191 1.00 67.75 77 GLY A CA 1
ATOM 562 C C . GLY A 1 77 ? 12.483 0.016 13.328 1.00 67.75 77 GLY A C 1
ATOM 563 O O . GLY A 1 77 ? 12.665 -1.149 13.679 1.00 67.75 77 GLY A O 1
ATOM 564 N N . ALA A 1 78 ? 13.010 0.541 12.215 1.00 56.81 78 ALA A N 1
ATOM 565 C CA . ALA A 1 78 ? 14.015 -0.105 11.360 1.00 56.81 78 ALA A CA 1
ATOM 566 C C . ALA A 1 78 ? 15.438 0.234 11.825 1.00 56.81 78 ALA A C 1
ATOM 568 O O . ALA A 1 78 ? 16.320 -0.636 11.649 1.00 56.81 78 ALA A O 1
#

Solvent-accessible surface area (backbone atoms only — not comparable to full-atom values): 4541 Å² total; per-residue (Å²): 112,67,67,60,53,5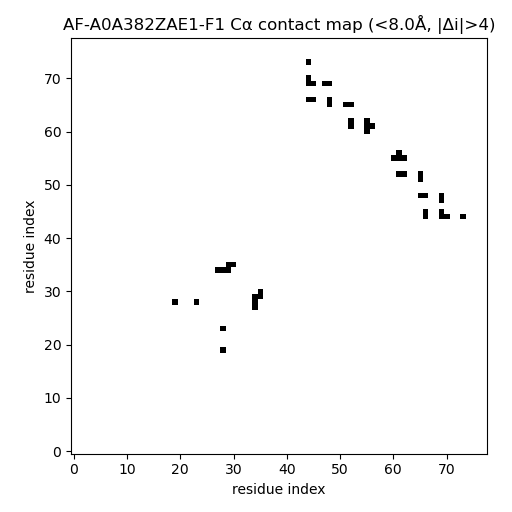2,53,50,51,51,51,50,52,52,52,51,53,52,53,48,66,74,41,47,92,83,48,81,58,81,83,32,70,67,47,46,49,58,47,48,71,58,47,50,38,53,53,50,29,56,56,50,45,60,51,30,56,75,70,76,40,88,69,88,56,46,48,58,55,40,51,52,44,56,71,79,70,112

Organism: NCBI:txid408172

Mean predicted aligned error: 7.82 Å

pLDDT: mean 89.34, std 7.17, range [56.81, 95.81]